Protein AF-A0A4Y7ZXK9-F1 (afdb_monomer_lite)

Sequence (167 aa):
MENTFEHFVEQFKSEQPVSLAAFFYQAELHLIKQLKDYLNVEETQQRSFFSLIEQAKKINNVDTNKHFWNALLAFNKVNFNPSKHNAQPWLRYVNIIESLQGYSGSQLFSASNIQLKRQHRLYFAYMLTWEHLRYIAGNDDDYSPSSEILSEYSQAHSEDDHDHSEM

Structure (mmCIF, N/CA/C/O backbone):
data_AF-A0A4Y7ZXK9-F1
#
_entry.id   AF-A0A4Y7ZXK9-F1
#
loop_
_atom_site.group_PDB
_atom_site.id
_atom_site.type_symbol
_atom_site.label_atom_id
_atom_site.label_alt_id
_atom_site.label_comp_id
_atom_site.label_asym_id
_atom_site.label_entity_id
_atom_site.label_seq_id
_atom_site.pdbx_PDB_ins_code
_atom_site.Cartn_x
_atom_site.Cartn_y
_atom_site.Cartn_z
_atom_site.occupancy
_atom_site.B_iso_or_equiv
_atom_site.auth_seq_id
_atom_site.auth_comp_id
_atom_site.auth_asym_id
_atom_site.auth_atom_id
_atom_site.pdbx_PDB_model_num
ATOM 1 N N . MET A 1 1 ? 8.571 -18.479 13.165 1.00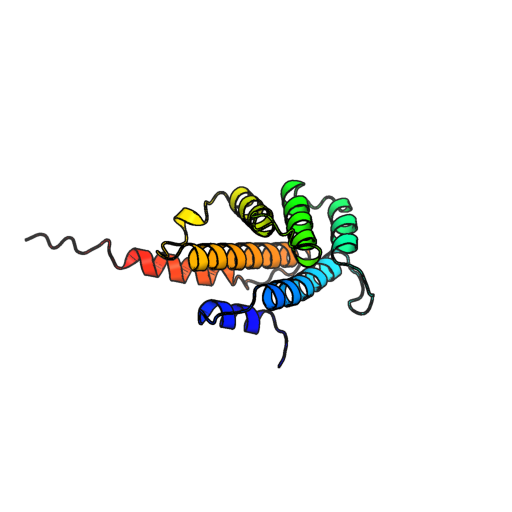 39.47 1 MET A N 1
ATOM 2 C CA . MET A 1 1 ? 7.298 -18.126 12.513 1.00 39.47 1 MET A CA 1
ATOM 3 C C . MET A 1 1 ? 7.661 -17.459 11.211 1.00 39.47 1 MET A C 1
ATOM 5 O O . MET A 1 1 ? 8.476 -16.544 11.238 1.00 39.47 1 MET A O 1
ATOM 9 N N . GLU A 1 2 ? 7.186 -17.999 10.096 1.00 44.09 2 GLU A N 1
ATOM 10 C CA . GLU A 1 2 ? 7.389 -17.384 8.787 1.00 44.09 2 GLU A CA 1
ATOM 11 C C . GLU A 1 2 ? 6.668 -16.026 8.768 1.00 44.09 2 GLU A C 1
ATOM 13 O O . GLU A 1 2 ? 5.487 -15.949 9.092 1.00 44.09 2 GLU A O 1
ATOM 18 N N . ASN A 1 3 ? 7.391 -14.944 8.458 1.00 57.16 3 ASN A N 1
ATOM 19 C CA . ASN A 1 3 ? 6.805 -13.619 8.214 1.00 57.16 3 ASN A CA 1
ATOM 20 C C . ASN A 1 3 ? 6.220 -13.611 6.797 1.00 57.16 3 ASN A C 1
ATOM 22 O O . ASN A 1 3 ? 6.770 -12.986 5.888 1.00 57.16 3 ASN A O 1
ATOM 26 N N . THR A 1 4 ? 5.176 -14.401 6.584 1.00 69.06 4 THR A N 1
ATOM 27 C CA . THR A 1 4 ? 4.442 -14.445 5.322 1.00 69.06 4 THR A CA 1
ATOM 28 C C . THR A 1 4 ? 3.352 -13.380 5.323 1.00 69.06 4 THR A C 1
ATOM 30 O O . THR A 1 4 ? 2.849 -12.979 6.375 1.00 69.06 4 THR A O 1
ATOM 33 N N . PHE A 1 5 ? 3.000 -12.892 4.135 1.00 70.75 5 PHE A N 1
ATOM 34 C CA . PHE A 1 5 ? 1.932 -11.905 3.993 1.00 70.75 5 PHE A CA 1
ATOM 35 C C . PHE A 1 5 ? 0.579 -12.516 4.406 1.00 70.75 5 PHE A C 1
ATOM 37 O O . PHE A 1 5 ? -0.264 -11.842 4.987 1.00 70.75 5 PHE A O 1
ATOM 44 N N . GLU A 1 6 ? 0.415 -13.823 4.213 1.00 73.81 6 GLU A N 1
ATOM 45 C CA . GLU A 1 6 ? -0.739 -14.614 4.642 1.00 73.81 6 GLU A CA 1
ATOM 46 C C . GLU A 1 6 ? -0.907 -14.577 6.164 1.00 73.81 6 GLU A C 1
ATOM 48 O O . GLU A 1 6 ? -2.002 -14.316 6.656 1.00 73.81 6 GLU A O 1
ATOM 53 N N . HIS A 1 7 ? 0.185 -14.721 6.925 1.00 72.12 7 HIS A N 1
ATOM 54 C CA . HIS A 1 7 ? 0.125 -14.601 8.382 1.00 72.12 7 HIS A CA 1
ATOM 55 C C . HIS A 1 7 ? -0.324 -13.198 8.821 1.00 72.12 7 HIS A C 1
ATOM 57 O O . HIS A 1 7 ? -1.036 -13.044 9.813 1.00 72.12 7 HIS A O 1
ATOM 63 N N . PHE A 1 8 ? 0.054 -12.165 8.064 1.00 68.31 8 PHE A N 1
ATOM 64 C CA . PHE A 1 8 ? -0.428 -10.806 8.291 1.00 68.31 8 PHE A CA 1
ATOM 65 C C . PHE A 1 8 ? -1.940 -10.673 8.011 1.00 68.31 8 PHE A C 1
ATOM 67 O O . PHE A 1 8 ? -2.659 -10.086 8.823 1.00 68.31 8 PHE A O 1
ATOM 74 N N . VAL A 1 9 ? -2.440 -11.248 6.913 1.00 71.19 9 VAL A N 1
ATOM 75 C CA . VAL A 1 9 ? -3.876 -11.244 6.578 1.00 71.19 9 VAL A CA 1
ATOM 76 C C . VAL A 1 9 ? -4.698 -12.012 7.623 1.00 71.19 9 VAL A C 1
ATOM 78 O O . VAL A 1 9 ? -5.758 -11.549 8.037 1.00 71.19 9 VAL A O 1
ATOM 81 N N . GLU A 1 10 ? -4.205 -13.141 8.131 1.00 75.06 10 GLU A N 1
ATOM 82 C CA . GLU A 1 10 ? -4.872 -13.905 9.197 1.00 75.06 10 GLU A CA 1
ATOM 83 C C . GLU A 1 10 ? -4.930 -13.142 10.530 1.00 75.06 10 GLU A C 1
ATOM 85 O O . GLU A 1 10 ? -5.962 -13.130 11.211 1.00 75.06 10 GLU A O 1
ATOM 90 N N . GLN A 1 11 ? -3.844 -12.459 10.911 1.00 67.56 11 GLN A N 1
ATOM 91 C CA . GLN A 1 11 ? -3.837 -11.583 12.089 1.00 67.56 11 GLN A CA 1
ATOM 92 C C . GLN A 1 11 ? -4.849 -10.440 11.952 1.00 67.56 11 GLN A C 1
ATOM 94 O O . GLN A 1 11 ? -5.475 -10.054 12.938 1.00 67.56 11 GLN A O 1
ATOM 99 N N . PHE A 1 12 ? -5.033 -9.928 10.732 1.00 65.75 12 PHE A N 1
ATOM 100 C CA . PHE A 1 12 ? -6.059 -8.937 10.432 1.00 65.75 12 PHE A CA 1
ATOM 101 C C . PHE A 1 12 ? -7.475 -9.502 10.608 1.00 65.75 12 PHE A C 1
ATOM 103 O O . PHE A 1 12 ? -8.265 -8.925 11.355 1.00 65.75 12 PHE A O 1
ATOM 110 N N . LYS A 1 13 ? -7.783 -10.641 9.973 1.00 67.38 13 LYS A N 1
ATOM 111 C CA . LYS A 1 13 ? -9.117 -11.271 10.029 1.00 67.38 13 LYS A CA 1
ATOM 112 C C . LYS A 1 13 ? -9.516 -11.714 11.438 1.00 67.38 13 LYS A C 1
ATOM 114 O O . LYS A 1 13 ? -10.689 -11.698 11.784 1.00 67.38 13 LYS A O 1
ATOM 119 N N . SER A 1 14 ? -8.547 -12.093 12.268 1.00 69.06 14 SER A N 1
ATOM 120 C CA . SER A 1 14 ? -8.789 -12.536 13.649 1.00 69.06 14 SER A CA 1
ATOM 121 C C . SER A 1 14 ? -8.994 -11.396 14.660 1.00 69.06 14 SER A C 1
ATOM 123 O O . SER A 1 14 ? -9.096 -11.672 15.859 1.00 69.06 14 SER A O 1
ATOM 125 N N . GLU A 1 15 ? -9.021 -10.135 14.201 1.00 63.69 15 GLU A N 1
ATOM 126 C CA . GLU A 1 15 ? -9.150 -8.911 15.014 1.00 63.69 15 GLU A CA 1
ATOM 127 C C . GLU A 1 15 ? -8.152 -8.828 16.184 1.00 63.69 15 GLU A C 1
ATOM 129 O O . GLU A 1 15 ? -8.369 -8.132 17.182 1.00 63.69 15 GLU A O 1
ATOM 134 N N . GLN A 1 16 ? -7.026 -9.539 16.085 1.00 65.88 16 GLN A N 1
ATOM 135 C CA . GLN A 1 16 ? -6.051 -9.571 17.161 1.00 65.88 16 GLN A CA 1
ATOM 136 C C . GLN A 1 16 ? -5.346 -8.212 17.267 1.00 65.88 16 GLN A C 1
ATOM 138 O O . GLN A 1 16 ? -4.936 -7.627 16.258 1.00 65.88 16 GLN A O 1
ATOM 143 N N . PRO A 1 17 ? -5.154 -7.677 18.485 1.00 59.28 17 PRO A N 1
ATOM 144 C CA . PRO A 1 17 ? -4.467 -6.410 18.665 1.00 59.28 17 PRO A CA 1
ATOM 145 C C . PRO A 1 17 ? -2.981 -6.548 18.309 1.00 59.28 17 PRO A C 1
ATOM 147 O O . PRO A 1 17 ? -2.163 -6.998 19.110 1.00 59.28 17 PRO A O 1
ATOM 150 N N . VAL A 1 18 ? -2.612 -6.103 17.107 1.00 65.50 18 VAL A N 1
ATOM 151 C CA . VAL A 1 18 ? -1.214 -5.972 16.676 1.00 65.50 18 VAL A CA 1
ATOM 152 C C . VAL A 1 18 ? -0.711 -4.568 17.005 1.00 65.50 18 VAL A C 1
ATOM 154 O O . VAL A 1 18 ? -1.386 -3.561 16.770 1.00 65.50 18 VAL A O 1
ATOM 157 N N . SER A 1 19 ? 0.503 -4.467 17.554 1.00 75.69 19 SER A N 1
ATOM 158 C CA . SER A 1 19 ? 1.118 -3.154 17.764 1.00 75.69 19 SER A CA 1
ATOM 159 C C . SER A 1 19 ? 1.363 -2.464 16.416 1.00 75.69 19 SER A C 1
ATOM 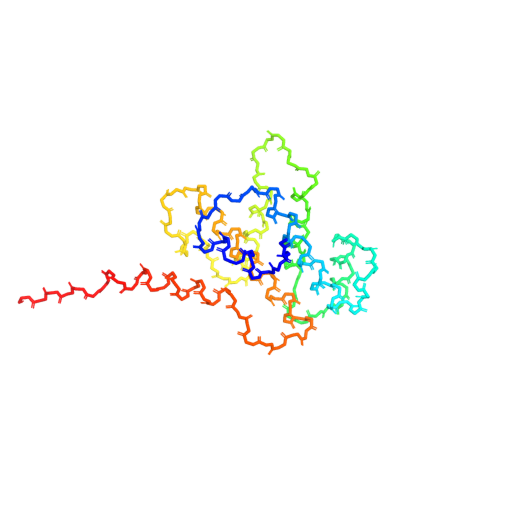161 O O . SER A 1 19 ? 1.893 -3.079 15.491 1.00 75.69 19 SER A O 1
ATOM 163 N N . LEU A 1 20 ? 1.045 -1.169 16.306 1.00 77.69 20 LEU A N 1
ATOM 164 C CA . LEU A 1 20 ? 1.283 -0.413 15.068 1.00 77.69 20 LEU A CA 1
ATOM 165 C C . LEU A 1 20 ? 2.755 -0.467 14.628 1.00 77.69 20 LEU A C 1
ATOM 167 O O . LEU A 1 20 ? 3.030 -0.514 13.438 1.00 77.69 20 LEU A O 1
ATOM 171 N N . ALA A 1 21 ? 3.698 -0.497 15.573 1.00 78.06 21 ALA A N 1
ATOM 172 C CA . ALA A 1 21 ? 5.120 -0.619 15.263 1.00 78.06 21 ALA A CA 1
ATOM 173 C C . ALA A 1 21 ? 5.454 -1.962 14.592 1.00 78.06 21 ALA A C 1
ATOM 175 O O . ALA A 1 21 ? 6.129 -1.980 13.566 1.00 78.06 21 ALA A O 1
ATOM 176 N N . ALA A 1 22 ? 4.946 -3.076 15.133 1.00 79.12 22 ALA A N 1
ATOM 177 C CA . ALA A 1 22 ? 5.116 -4.391 14.516 1.00 79.12 22 ALA A CA 1
ATOM 178 C C . ALA A 1 22 ? 4.450 -4.446 13.135 1.00 79.12 22 ALA A C 1
ATOM 180 O O . ALA A 1 22 ? 5.055 -4.951 12.192 1.00 79.12 22 ALA A O 1
ATOM 181 N N . PHE A 1 23 ? 3.258 -3.856 13.005 1.00 82.56 23 PHE A N 1
ATOM 182 C CA . PHE A 1 23 ? 2.574 -3.725 11.724 1.00 82.56 23 PHE A CA 1
ATOM 183 C C . PHE A 1 23 ? 3.436 -2.994 10.688 1.00 82.56 23 PHE A C 1
ATOM 185 O O . PHE A 1 23 ? 3.731 -3.564 9.644 1.00 82.56 23 PHE A O 1
ATOM 192 N N . PHE A 1 24 ? 3.880 -1.763 10.969 1.00 85.00 24 PHE A N 1
ATOM 193 C CA . PHE A 1 24 ? 4.644 -0.974 9.996 1.00 85.00 24 PHE A CA 1
ATOM 194 C C . PHE A 1 24 ? 5.989 -1.610 9.643 1.00 85.00 24 PHE A C 1
ATOM 196 O O . PHE A 1 24 ? 6.451 -1.452 8.515 1.00 85.00 24 PHE A O 1
ATOM 203 N N . TYR A 1 25 ? 6.605 -2.342 10.574 1.00 83.81 25 TYR A N 1
ATOM 204 C CA . TYR A 1 25 ? 7.820 -3.100 10.298 1.00 83.81 25 TYR A CA 1
ATOM 205 C C . TYR A 1 25 ? 7.569 -4.233 9.292 1.00 83.81 25 TYR A C 1
ATOM 207 O O . TYR A 1 25 ? 8.224 -4.278 8.254 1.00 83.81 25 TYR A O 1
ATOM 215 N N . GLN A 1 26 ? 6.594 -5.109 9.559 1.00 84.75 26 GLN A N 1
ATOM 216 C CA . GLN A 1 26 ? 6.266 -6.230 8.665 1.00 84.75 26 GLN A CA 1
ATOM 217 C C . GLN A 1 26 ? 5.767 -5.737 7.304 1.00 84.75 26 GLN A C 1
ATOM 219 O O . GLN A 1 26 ? 6.223 -6.187 6.253 1.00 84.75 26 GLN A O 1
ATOM 224 N N . ALA A 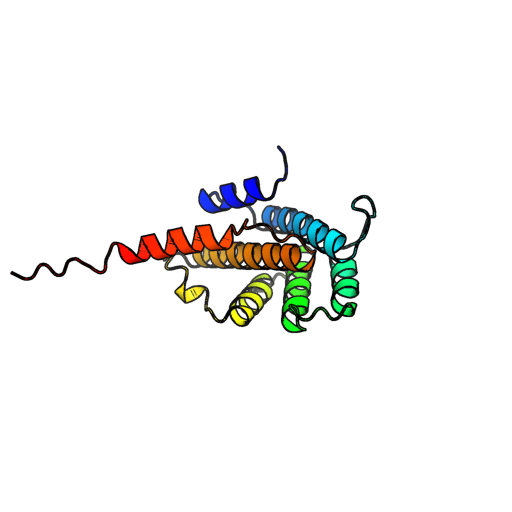1 27 ? 4.889 -4.736 7.323 1.00 88.31 27 ALA A N 1
ATOM 225 C CA . ALA A 1 27 ? 4.355 -4.121 6.125 1.00 88.31 27 ALA A CA 1
ATOM 226 C C . ALA A 1 27 ? 5.465 -3.525 5.243 1.00 88.31 27 ALA A C 1
ATOM 228 O O . ALA A 1 27 ? 5.465 -3.760 4.035 1.00 88.31 27 ALA A O 1
ATOM 229 N N . GLU A 1 28 ? 6.447 -2.820 5.822 1.00 90.06 28 GLU A N 1
ATOM 230 C CA . GLU A 1 28 ? 7.586 -2.293 5.061 1.00 90.06 28 GLU A CA 1
ATOM 231 C C . GLU A 1 28 ? 8.402 -3.410 4.396 1.00 90.06 28 GLU A C 1
ATOM 233 O O . GLU A 1 28 ? 8.754 -3.273 3.225 1.00 90.06 28 GLU A O 1
ATOM 238 N N . LEU A 1 29 ? 8.656 -4.531 5.082 1.00 89.44 29 LEU A N 1
ATOM 239 C CA . LEU A 1 29 ? 9.403 -5.656 4.505 1.00 89.44 29 LEU A CA 1
ATOM 240 C C . LEU A 1 29 ? 8.717 -6.229 3.259 1.00 89.44 29 LEU A C 1
ATOM 242 O O . LEU A 1 29 ? 9.370 -6.442 2.234 1.00 89.44 29 LEU A O 1
ATOM 246 N N . HIS A 1 30 ? 7.400 -6.426 3.314 1.00 90.56 30 HIS A N 1
ATOM 247 C CA . HIS A 1 30 ? 6.636 -6.914 2.167 1.00 90.56 30 HIS A CA 1
ATOM 248 C C . HIS A 1 30 ? 6.618 -5.909 1.008 1.00 90.56 30 HIS A C 1
ATOM 250 O O . HIS A 1 30 ? 6.776 -6.313 -0.142 1.00 90.56 30 HIS A O 1
ATOM 256 N N . LEU A 1 31 ? 6.477 -4.606 1.282 1.00 93.31 31 LEU A N 1
ATOM 257 C CA . LEU A 1 31 ? 6.509 -3.583 0.228 1.00 93.31 31 LEU A CA 1
ATOM 258 C C . LEU A 1 31 ? 7.909 -3.439 -0.385 1.00 93.31 31 LEU A C 1
ATOM 260 O O . LEU A 1 31 ? 8.023 -3.213 -1.587 1.00 93.31 31 LEU A O 1
ATOM 264 N N . ILE A 1 32 ? 8.978 -3.598 0.407 1.00 93.38 32 ILE A N 1
ATOM 265 C CA . ILE A 1 32 ? 10.358 -3.647 -0.099 1.00 93.38 32 ILE A CA 1
ATOM 266 C C . ILE A 1 32 ? 10.516 -4.795 -1.092 1.00 93.38 32 ILE A C 1
ATOM 268 O O . ILE A 1 32 ? 11.109 -4.577 -2.146 1.00 93.38 32 ILE A O 1
ATOM 272 N N . LYS A 1 33 ? 9.998 -5.987 -0.769 1.00 92.38 33 LYS A N 1
ATOM 273 C CA . LYS A 1 33 ? 10.049 -7.139 -1.673 1.00 92.38 33 LYS A CA 1
ATOM 274 C C . LYS A 1 33 ? 9.385 -6.811 -3.012 1.00 92.38 33 LYS A C 1
ATOM 276 O O . LYS A 1 33 ? 10.062 -6.833 -4.031 1.00 92.38 33 LYS A O 1
ATOM 281 N N . GLN A 1 34 ? 8.127 -6.366 -2.992 1.00 93.25 34 GLN A N 1
ATOM 282 C CA . GLN A 1 34 ? 7.401 -6.044 -4.229 1.00 93.25 34 GLN A CA 1
ATOM 283 C C . GLN A 1 34 ? 8.067 -4.914 -5.033 1.00 93.25 34 GLN A C 1
ATOM 285 O O . GLN A 1 34 ? 8.111 -4.956 -6.258 1.00 93.25 34 GLN A O 1
ATOM 290 N N . LEU A 1 35 ? 8.646 -3.908 -4.365 1.00 95.19 35 LEU A N 1
ATOM 291 C CA . LEU A 1 35 ? 9.407 -2.863 -5.057 1.00 95.19 35 LEU A CA 1
ATOM 292 C C . LEU A 1 35 ? 10.698 -3.387 -5.687 1.00 95.19 35 LEU A C 1
ATOM 294 O O . LEU A 1 35 ? 11.096 -2.884 -6.734 1.00 95.19 35 LEU A O 1
ATOM 298 N N . LYS A 1 36 ? 11.384 -4.339 -5.053 1.00 94.62 36 LYS A N 1
ATOM 299 C CA . LYS A 1 36 ? 12.575 -4.964 -5.636 1.00 94.62 36 LYS A CA 1
ATOM 300 C C . LYS A 1 36 ? 12.213 -5.795 -6.856 1.00 94.62 36 LYS A C 1
ATOM 302 O O . LYS A 1 36 ? 12.890 -5.638 -7.868 1.00 94.62 36 LYS A O 1
ATOM 307 N N . ASP A 1 37 ? 11.131 -6.563 -6.775 1.00 93.19 37 ASP A N 1
ATOM 308 C CA . ASP A 1 37 ? 10.598 -7.337 -7.898 1.00 93.19 37 ASP A CA 1
ATOM 309 C C . ASP A 1 37 ? 10.270 -6.401 -9.070 1.00 93.19 37 ASP A C 1
ATOM 311 O O . ASP A 1 37 ? 10.813 -6.550 -10.161 1.00 93.19 37 ASP A O 1
ATOM 315 N N . TYR A 1 38 ? 9.517 -5.327 -8.811 1.00 94.88 38 TYR A N 1
ATOM 316 C CA . TYR A 1 38 ? 9.198 -4.304 -9.811 1.00 94.88 38 TYR A CA 1
ATOM 317 C C . TYR A 1 38 ? 10.440 -3.636 -10.433 1.00 94.88 38 TYR A C 1
ATOM 319 O O . TYR A 1 38 ? 10.477 -3.333 -11.626 1.00 94.88 38 TYR A O 1
ATOM 327 N N . LEU A 1 39 ? 11.477 -3.386 -9.630 1.00 94.50 39 LEU A N 1
ATOM 328 C CA . LEU A 1 39 ? 12.728 -2.771 -10.080 1.00 94.50 39 LEU A CA 1
ATOM 329 C C . LEU A 1 39 ? 13.720 -3.770 -10.697 1.00 94.50 39 LEU A C 1
ATOM 331 O O . LEU A 1 39 ? 14.780 -3.335 -11.154 1.00 94.50 39 LEU A O 1
ATOM 335 N N . ASN A 1 40 ? 13.411 -5.071 -10.700 1.00 92.50 40 ASN A N 1
ATOM 336 C CA . ASN A 1 40 ? 14.335 -6.157 -11.041 1.00 92.50 40 ASN A CA 1
ATOM 337 C C . ASN A 1 40 ? 15.662 -6.084 -10.256 1.00 92.50 40 ASN A C 1
ATOM 339 O O . ASN A 1 40 ? 16.752 -6.246 -10.810 1.00 92.50 40 ASN A O 1
ATOM 343 N N . VAL A 1 41 ? 15.580 -5.783 -8.959 1.00 91.25 41 VAL A N 1
ATOM 344 C CA . VAL A 1 41 ? 16.725 -5.710 -8.041 1.00 91.25 41 VAL A CA 1
ATOM 345 C C . VAL A 1 41 ? 16.811 -7.001 -7.236 1.00 91.25 41 VAL A C 1
ATOM 347 O O . VAL A 1 41 ? 15.815 -7.445 -6.677 1.00 91.25 41 VAL A O 1
ATOM 350 N N . GLU A 1 42 ? 18.011 -7.571 -7.103 1.00 86.12 42 GLU A N 1
ATOM 351 C CA . GLU A 1 42 ? 18.221 -8.771 -6.287 1.00 86.12 42 GLU A CA 1
ATOM 352 C C . GLU A 1 42 ? 17.737 -8.581 -4.837 1.00 86.12 42 GLU A C 1
ATOM 354 O O . GLU A 1 42 ? 18.069 -7.596 -4.164 1.00 86.12 42 GLU A O 1
ATOM 359 N N . GLU A 1 43 ? 16.998 -9.564 -4.314 1.00 79.75 43 GLU A N 1
ATOM 360 C CA . GLU A 1 43 ? 16.458 -9.525 -2.949 1.00 79.75 43 GLU A CA 1
ATOM 361 C C . GLU A 1 43 ? 17.545 -9.362 -1.878 1.00 79.75 43 GLU A C 1
ATOM 363 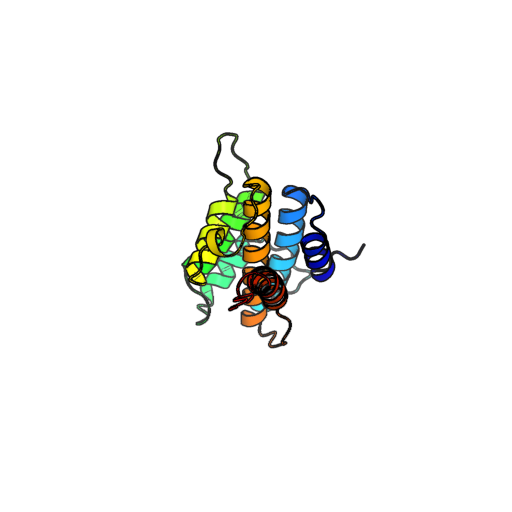O O . GLU A 1 43 ? 17.329 -8.691 -0.866 1.00 79.75 43 GLU A O 1
ATOM 368 N N . THR A 1 44 ? 18.740 -9.899 -2.120 1.00 80.12 44 THR A N 1
ATOM 369 C CA . THR A 1 44 ? 19.897 -9.829 -1.217 1.00 80.12 44 THR A CA 1
ATOM 370 C C . THR A 1 44 ? 20.489 -8.420 -1.114 1.00 80.12 44 THR A C 1
ATOM 372 O O . THR A 1 44 ? 21.157 -8.102 -0.125 1.00 80.12 44 THR A O 1
ATOM 375 N N . GLN A 1 45 ? 20.228 -7.536 -2.086 1.00 80.94 45 GLN A N 1
ATOM 376 C CA . GLN A 1 45 ? 20.772 -6.184 -2.082 1.00 80.94 45 GLN A CA 1
ATOM 377 C C . GLN A 1 45 ? 20.067 -5.319 -1.029 1.00 80.94 45 GLN A C 1
ATOM 379 O O . GLN A 1 45 ? 18.860 -5.069 -1.092 1.00 80.94 45 GLN A O 1
ATOM 384 N N . GLN A 1 46 ? 20.820 -4.797 -0.059 1.00 81.38 46 GLN A N 1
ATOM 385 C CA . GLN A 1 46 ? 20.267 -3.870 0.928 1.00 81.38 46 GLN A CA 1
ATOM 386 C C . GLN A 1 46 ? 19.952 -2.516 0.279 1.00 81.38 46 GLN A C 1
ATOM 388 O O . GLN A 1 46 ? 20.834 -1.804 -0.202 1.00 81.38 46 GLN A O 1
ATOM 393 N N . ARG A 1 47 ? 18.667 -2.157 0.275 1.00 84.44 47 ARG A N 1
ATOM 394 C CA . ARG A 1 47 ? 18.143 -0.870 -0.191 1.00 84.44 47 ARG A CA 1
ATOM 395 C C . ARG A 1 47 ? 17.109 -0.388 0.814 1.00 84.44 47 ARG A C 1
ATOM 397 O O . ARG A 1 47 ? 16.297 -1.182 1.282 1.00 84.44 47 ARG A O 1
ATOM 404 N N . SER A 1 48 ? 17.135 0.901 1.144 1.00 89.25 48 SER A N 1
ATOM 405 C CA . SER A 1 48 ? 16.095 1.474 1.998 1.00 89.25 48 SER A CA 1
ATOM 406 C C . SER A 1 48 ? 14.787 1.577 1.221 1.00 89.25 48 SER A C 1
ATOM 408 O O . SER A 1 48 ? 14.807 1.837 0.013 1.00 89.25 48 SER A O 1
ATOM 410 N N . PHE A 1 49 ? 13.655 1.445 1.914 1.00 91.38 49 PHE A N 1
ATOM 411 C CA . PHE A 1 49 ? 12.334 1.589 1.302 1.00 91.38 49 PHE A CA 1
ATOM 412 C C . PHE A 1 49 ? 12.191 2.922 0.550 1.00 91.38 49 PHE A C 1
ATOM 414 O O . PHE A 1 49 ? 11.781 2.949 -0.608 1.00 91.38 49 PHE A O 1
ATOM 421 N N . PHE A 1 50 ? 12.674 4.018 1.147 1.00 92.44 50 PHE A N 1
ATOM 422 C CA . PHE A 1 50 ? 12.747 5.329 0.498 1.00 92.44 50 PHE A CA 1
ATOM 423 C C . PHE A 1 50 ? 13.513 5.302 -0.836 1.00 92.44 50 PHE A C 1
ATOM 425 O O . PHE A 1 50 ? 13.033 5.834 -1.834 1.00 92.44 50 PHE A O 1
ATOM 432 N N . SER A 1 51 ? 14.691 4.667 -0.874 1.00 93.56 51 SER A N 1
ATOM 433 C CA . SER A 1 51 ? 15.510 4.609 -2.093 1.00 93.56 51 SER A CA 1
ATOM 434 C C . SER A 1 51 ? 14.827 3.841 -3.224 1.00 93.56 51 SER A C 1
ATOM 436 O O . SER A 1 51 ? 14.918 4.252 -4.380 1.00 93.56 51 SER A O 1
ATOM 438 N N . LEU A 1 52 ? 14.101 2.773 -2.881 1.00 95.19 52 LEU A N 1
ATOM 439 C CA . LEU A 1 52 ? 13.344 1.972 -3.836 1.00 95.19 52 LEU A CA 1
ATOM 440 C C . LEU A 1 52 ? 12.175 2.780 -4.408 1.00 95.19 52 LEU A C 1
ATOM 442 O O . LEU A 1 52 ? 12.023 2.831 -5.623 1.00 95.19 52 LEU A O 1
ATOM 446 N N . ILE A 1 53 ? 11.416 3.499 -3.572 1.00 95.00 53 ILE A N 1
ATOM 447 C CA . ILE A 1 53 ? 10.321 4.373 -4.036 1.00 95.00 53 ILE A CA 1
ATOM 448 C C . ILE A 1 53 ? 10.845 5.448 -5.000 1.00 95.00 53 ILE A C 1
ATOM 450 O O . ILE A 1 53 ? 10.272 5.682 -6.066 1.00 95.00 53 ILE A O 1
ATOM 454 N N . GLU A 1 54 ? 11.955 6.098 -4.644 1.00 94.88 54 GLU A N 1
ATOM 455 C CA . GLU A 1 54 ? 12.569 7.152 -5.456 1.00 94.88 54 GLU A CA 1
ATOM 456 C C . GLU A 1 54 ? 13.087 6.650 -6.809 1.00 94.88 54 GLU A C 1
ATOM 458 O O . GLU A 1 54 ? 13.149 7.425 -7.768 1.00 94.88 54 GLU A O 1
ATOM 463 N N . GLN A 1 55 ? 13.466 5.376 -6.896 1.00 94.62 55 GLN A N 1
ATOM 464 C CA . GLN A 1 55 ? 13.849 4.735 -8.147 1.00 94.62 55 GLN A CA 1
ATOM 465 C C . GLN A 1 55 ? 12.615 4.299 -8.948 1.00 94.62 55 GLN A C 1
ATOM 467 O O . GLN A 1 55 ? 12.515 4.630 -10.127 1.00 94.62 55 GLN A O 1
ATOM 472 N N . ALA A 1 56 ? 11.654 3.639 -8.300 1.00 94.75 56 ALA A N 1
ATOM 473 C CA . ALA A 1 56 ? 10.440 3.099 -8.910 1.00 94.75 56 ALA A CA 1
ATOM 474 C C . ALA A 1 56 ? 9.605 4.183 -9.601 1.00 94.75 56 ALA A C 1
ATOM 476 O O . ALA A 1 56 ? 9.185 4.012 -10.747 1.00 94.75 56 ALA A O 1
ATOM 477 N N . LYS A 1 57 ? 9.469 5.357 -8.971 1.00 94.19 57 LYS A N 1
ATOM 478 C CA . LYS A 1 57 ? 8.725 6.489 -9.546 1.00 94.19 57 LYS A CA 1
ATOM 479 C C . LYS A 1 57 ? 9.301 7.020 -10.866 1.00 94.19 57 LYS A C 1
ATOM 481 O O . LYS A 1 57 ? 8.614 7.757 -11.561 1.00 94.19 57 LYS A O 1
ATOM 486 N N . LYS A 1 58 ? 10.561 6.704 -11.199 1.00 93.81 58 LYS A N 1
ATOM 487 C CA . LYS A 1 58 ? 11.224 7.164 -12.434 1.00 93.81 58 LYS A CA 1
ATOM 488 C C . LYS A 1 58 ? 10.901 6.290 -13.646 1.00 93.81 58 LYS A C 1
ATOM 490 O O . LYS A 1 58 ? 11.157 6.723 -14.763 1.00 93.81 58 LYS A O 1
ATOM 495 N N . ILE A 1 59 ? 10.360 5.088 -13.432 1.00 91.31 59 ILE A N 1
ATOM 496 C CA . ILE A 1 59 ? 10.027 4.138 -14.504 1.00 91.31 59 ILE A CA 1
ATOM 497 C C . ILE A 1 59 ? 8.807 4.606 -15.318 1.00 91.31 59 ILE A C 1
ATOM 499 O O . ILE A 1 59 ? 8.672 4.222 -16.473 1.00 91.31 59 ILE A O 1
ATOM 503 N N . ASN A 1 60 ? 7.970 5.501 -14.770 1.00 85.19 60 ASN A N 1
ATOM 504 C CA . ASN A 1 60 ? 6.770 6.039 -15.430 1.00 85.19 60 ASN A CA 1
ATOM 505 C C . ASN A 1 60 ? 5.806 4.945 -15.937 1.00 85.19 60 ASN A C 1
ATOM 507 O O . ASN A 1 60 ? 5.339 4.998 -17.072 1.00 85.19 60 ASN A O 1
ATOM 511 N N . ASN A 1 61 ? 5.506 3.957 -15.089 1.00 92.00 61 ASN A N 1
ATOM 512 C CA . ASN A 1 61 ? 4.504 2.930 -15.379 1.00 92.00 61 ASN A CA 1
ATOM 513 C C . ASN A 1 61 ? 3.091 3.547 -15.452 1.00 92.00 61 ASN A C 1
ATOM 515 O O . ASN A 1 61 ? 2.732 4.369 -14.603 1.00 92.00 61 ASN A O 1
ATOM 519 N N . VAL A 1 62 ? 2.322 3.136 -16.467 1.00 92.69 62 VAL A N 1
ATOM 520 C CA . VAL A 1 62 ? 0.989 3.658 -16.817 1.00 92.69 62 VAL A CA 1
ATOM 521 C C . VAL A 1 62 ? -0.079 3.413 -15.750 1.00 92.69 62 VAL A C 1
ATOM 523 O O . VAL A 1 62 ? -1.006 4.210 -15.634 1.00 92.69 62 VAL A O 1
ATOM 526 N N . ASP A 1 63 ? 0.083 2.369 -14.942 1.00 91.25 63 ASP A N 1
ATOM 527 C CA . ASP A 1 63 ? -0.835 1.986 -13.870 1.00 91.25 63 ASP A CA 1
ATOM 528 C C . ASP A 1 63 ? -0.558 2.750 -12.567 1.00 91.25 63 ASP A C 1
ATOM 530 O O . ASP A 1 63 ? -1.329 2.677 -11.614 1.00 91.25 63 ASP A O 1
ATOM 534 N N . THR A 1 64 ? 0.519 3.543 -12.523 1.00 92.50 64 THR A N 1
ATOM 535 C CA . THR A 1 64 ? 0.897 4.342 -11.352 1.00 92.50 64 THR A CA 1
ATOM 536 C C . THR A 1 64 ? 0.816 5.838 -11.634 1.00 92.50 64 THR A C 1
ATOM 538 O O . THR A 1 64 ? 0.896 6.307 -12.767 1.00 92.50 64 THR A O 1
ATOM 541 N N . ASN A 1 65 ? 0.702 6.645 -10.578 1.00 93.06 65 ASN A N 1
ATOM 542 C CA . ASN A 1 65 ? 0.727 8.100 -10.703 1.00 93.06 65 ASN A CA 1
ATOM 543 C C . ASN A 1 65 ? 1.444 8.768 -9.521 1.00 93.06 65 ASN A C 1
ATOM 545 O O . ASN A 1 65 ? 1.815 8.134 -8.531 1.00 93.06 65 ASN A O 1
ATOM 549 N N . LYS A 1 66 ? 1.615 10.094 -9.596 1.00 93.38 66 LYS A N 1
ATOM 550 C CA . LYS A 1 66 ? 2.281 10.879 -8.540 1.00 93.38 66 LYS A CA 1
ATOM 551 C C . LYS A 1 66 ? 1.649 10.699 -7.153 1.00 93.38 66 LYS A C 1
ATOM 553 O O . LYS A 1 66 ? 2.347 10.808 -6.150 1.00 93.38 66 LYS A O 1
ATOM 558 N N . HIS A 1 67 ? 0.336 10.483 -7.078 1.00 93.81 67 HIS A N 1
ATOM 559 C CA . HIS A 1 67 ? -0.371 10.338 -5.809 1.00 93.81 67 HIS A CA 1
ATOM 560 C C . HIS A 1 67 ? -0.052 8.991 -5.164 1.00 93.81 67 HIS A C 1
ATOM 562 O O . HIS A 1 67 ? 0.248 8.975 -3.973 1.00 93.81 67 HIS A O 1
ATOM 568 N N . PHE A 1 68 ? 0.008 7.911 -5.946 1.00 94.88 68 PHE A N 1
ATOM 569 C CA . PHE A 1 68 ? 0.422 6.594 -5.462 1.00 94.88 68 PHE A CA 1
ATOM 570 C C . PHE A 1 68 ? 1.822 6.632 -4.829 1.00 94.88 68 PHE A C 1
ATOM 572 O O . PHE A 1 68 ? 1.998 6.282 -3.661 1.00 94.88 68 PHE A O 1
ATOM 579 N N . TRP A 1 69 ? 2.810 7.189 -5.536 1.00 95.06 69 TRP A N 1
ATOM 580 C CA . TRP A 1 69 ? 4.173 7.316 -5.003 1.00 95.06 69 TRP A CA 1
ATOM 581 C C . TRP A 1 69 ? 4.240 8.213 -3.758 1.00 95.06 69 TRP A C 1
ATOM 583 O O . TRP A 1 69 ? 4.954 7.913 -2.800 1.00 95.06 69 TRP A O 1
ATOM 593 N N . ASN A 1 70 ? 3.448 9.290 -3.719 1.00 92.06 70 ASN A N 1
ATOM 594 C CA . ASN A 1 70 ? 3.330 10.137 -2.530 1.00 92.06 70 ASN A CA 1
ATOM 595 C C . ASN A 1 70 ? 2.705 9.403 -1.334 1.00 92.06 70 ASN A C 1
ATOM 597 O O . ASN A 1 70 ? 3.054 9.720 -0.194 1.00 92.06 70 ASN A O 1
ATOM 601 N N . ALA A 1 71 ? 1.807 8.443 -1.570 1.00 93.19 71 ALA A N 1
ATOM 602 C CA . ALA A 1 71 ? 1.255 7.592 -0.522 1.00 93.19 71 ALA A CA 1
ATOM 603 C C . ALA A 1 71 ? 2.363 6.732 0.103 1.00 93.19 71 ALA A C 1
ATOM 605 O O . ALA A 1 71 ? 2.542 6.768 1.319 1.00 93.19 71 ALA A O 1
ATOM 606 N N . LEU A 1 72 ? 3.174 6.054 -0.715 1.00 93.50 72 LEU A N 1
ATOM 607 C CA . LEU A 1 72 ? 4.298 5.237 -0.237 1.00 93.50 72 LEU A CA 1
ATOM 608 C C . LEU A 1 72 ? 5.341 6.062 0.535 1.00 93.50 72 LEU A C 1
ATOM 610 O O . LEU A 1 72 ? 5.819 5.644 1.589 1.00 93.50 72 LEU A O 1
ATOM 614 N N . LEU A 1 73 ? 5.646 7.280 0.075 1.00 90.94 73 LEU A N 1
ATOM 615 C CA . LEU A 1 73 ? 6.514 8.204 0.816 1.00 90.94 73 LEU A CA 1
ATOM 616 C C . LEU A 1 73 ? 5.901 8.636 2.157 1.00 90.94 73 LEU A C 1
ATOM 618 O O . LEU A 1 73 ? 6.626 8.826 3.136 1.00 90.94 73 LEU A O 1
ATOM 622 N N . ALA A 1 74 ? 4.578 8.817 2.219 1.00 89.06 74 ALA A N 1
ATOM 623 C CA . ALA A 1 74 ? 3.886 9.111 3.469 1.00 89.06 74 ALA A CA 1
ATOM 624 C C . ALA A 1 74 ? 3.939 7.916 4.430 1.00 89.06 74 ALA A C 1
ATOM 626 O O . ALA A 1 74 ? 4.195 8.133 5.611 1.00 89.06 74 ALA A O 1
ATOM 627 N N . PHE A 1 75 ? 3.776 6.689 3.925 1.00 89.38 75 PHE A N 1
ATOM 628 C CA . PHE A 1 75 ? 3.940 5.455 4.696 1.00 89.38 75 PHE A CA 1
ATOM 629 C C . PHE A 1 75 ? 5.353 5.347 5.285 1.00 89.38 75 PHE A C 1
ATOM 631 O O . PHE A 1 75 ? 5.499 5.179 6.492 1.00 89.38 75 PHE A O 1
ATOM 638 N N . ASN A 1 76 ? 6.398 5.552 4.472 1.00 84.38 76 ASN A N 1
ATOM 639 C CA . ASN A 1 76 ? 7.791 5.477 4.926 1.00 84.38 76 ASN A CA 1
ATOM 640 C C . ASN A 1 76 ? 8.081 6.429 6.100 1.00 84.38 76 ASN A C 1
ATOM 642 O O . ASN A 1 76 ? 8.731 6.038 7.063 1.00 84.38 76 ASN A O 1
ATOM 646 N N . LYS A 1 77 ? 7.547 7.659 6.078 1.00 76.94 77 LYS A N 1
ATOM 647 C CA . LYS A 1 77 ? 7.751 8.646 7.157 1.00 76.94 77 LYS A CA 1
ATOM 648 C C . LYS A 1 77 ? 7.204 8.203 8.518 1.00 76.94 77 LYS A C 1
ATOM 650 O O . LYS A 1 77 ? 7.684 8.694 9.539 1.00 76.94 77 LYS A O 1
ATOM 655 N N . VAL A 1 78 ? 6.227 7.296 8.546 1.00 68.50 78 VAL A N 1
ATOM 656 C CA . VAL A 1 78 ? 5.607 6.798 9.785 1.00 68.50 78 VAL A CA 1
ATOM 657 C C . VAL A 1 78 ? 6.606 5.998 10.622 1.00 68.50 78 VAL A C 1
ATOM 659 O O . VAL A 1 78 ? 6.589 6.124 11.844 1.00 68.50 78 VAL A O 1
ATOM 662 N N . ASN A 1 79 ? 7.520 5.262 9.980 1.00 58.69 79 ASN A N 1
ATOM 663 C CA . ASN A 1 79 ? 8.540 4.461 10.666 1.00 58.69 79 ASN A CA 1
ATOM 664 C C . ASN A 1 79 ? 9.661 5.296 11.312 1.00 58.69 79 ASN A C 1
ATOM 666 O O . ASN A 1 79 ? 10.357 4.794 12.189 1.00 58.69 79 ASN A O 1
ATOM 670 N N . PHE A 1 80 ? 9.829 6.571 10.934 1.00 51.66 80 PHE A N 1
ATOM 671 C CA . PHE A 1 80 ? 10.988 7.371 11.359 1.00 51.66 80 PHE A CA 1
ATOM 672 C C . PHE A 1 80 ? 10.701 8.456 12.402 1.00 51.66 80 P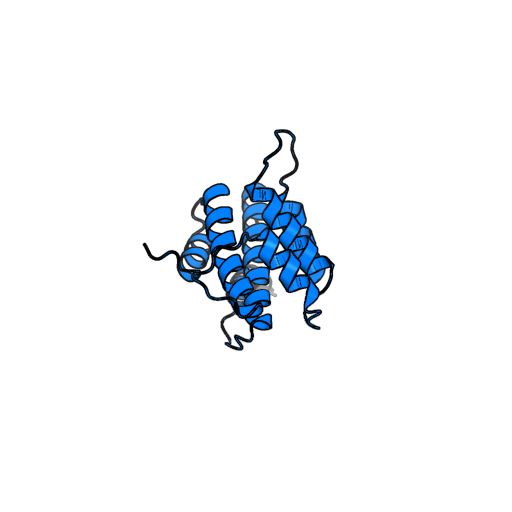HE A C 1
ATOM 674 O O . PHE A 1 80 ? 11.648 8.932 13.021 1.00 51.66 80 PHE A O 1
ATOM 681 N N . ASN A 1 81 ? 9.452 8.899 12.603 1.00 49.34 81 ASN A N 1
ATOM 682 C CA . ASN A 1 81 ? 9.179 9.995 13.546 1.00 49.34 81 ASN A CA 1
ATOM 683 C C . ASN A 1 81 ? 7.694 10.110 13.954 1.00 49.34 81 ASN A C 1
ATOM 685 O O . ASN A 1 81 ? 6.942 10.882 13.348 1.00 49.34 81 ASN A O 1
ATOM 689 N N . PRO A 1 82 ? 7.239 9.430 15.021 1.00 50.84 82 PRO A N 1
ATOM 690 C CA . PRO A 1 82 ? 5.993 9.795 15.682 1.00 50.84 82 PRO A CA 1
ATOM 691 C C . PRO A 1 82 ? 6.223 11.092 16.475 1.00 50.84 82 PRO A C 1
ATOM 693 O O . PRO A 1 82 ? 6.590 11.078 17.649 1.00 50.84 82 PRO A O 1
ATOM 696 N N . SER A 1 83 ? 6.061 12.253 15.835 1.00 47.50 83 SER A N 1
ATOM 697 C CA . SER A 1 83 ? 6.128 13.535 16.543 1.00 47.50 83 SER A CA 1
ATOM 698 C C . SER A 1 83 ? 5.026 13.607 17.606 1.00 47.50 83 SER A C 1
ATOM 700 O O . SER A 1 83 ? 3.865 13.318 17.317 1.00 47.50 83 SER A O 1
ATOM 702 N N . LYS A 1 84 ? 5.390 14.041 18.819 1.00 47.94 84 LYS A N 1
ATOM 703 C CA . LYS A 1 84 ? 4.590 14.062 20.064 1.00 47.94 84 LYS A CA 1
ATOM 704 C C . LYS A 1 84 ? 3.254 14.838 20.018 1.00 47.94 84 LYS A C 1
ATOM 706 O O . LYS A 1 84 ? 2.550 14.879 21.021 1.00 47.94 84 LYS A O 1
ATOM 711 N N . HIS A 1 85 ? 2.878 15.428 18.884 1.00 48.00 85 HIS A N 1
ATOM 712 C CA . HIS A 1 85 ? 1.655 16.211 18.716 1.00 48.00 85 HIS A CA 1
ATOM 713 C C . HIS A 1 85 ? 0.779 15.648 17.583 1.00 48.00 85 HIS A C 1
ATOM 715 O O . HIS A 1 85 ? 0.936 16.003 16.422 1.00 48.00 85 HIS A O 1
ATOM 721 N N . ASN A 1 86 ? -0.140 14.751 17.946 1.00 47.72 86 ASN A N 1
ATOM 722 C CA . ASN A 1 86 ? -1.471 14.554 17.347 1.00 47.72 86 ASN A CA 1
ATOM 723 C C . ASN A 1 86 ? -1.671 14.793 15.833 1.00 47.72 86 ASN A C 1
ATOM 725 O O . ASN A 1 86 ? -2.567 15.520 15.413 1.00 47.72 86 ASN A O 1
ATOM 729 N N . ALA A 1 87 ? -0.971 14.042 14.994 1.00 52.53 87 ALA A N 1
ATOM 730 C CA . ALA A 1 87 ? -1.533 13.621 13.715 1.00 52.53 87 ALA A CA 1
ATOM 731 C C . ALA A 1 87 ? -0.998 12.224 13.445 1.00 52.53 87 ALA A C 1
ATOM 733 O O . ALA A 1 87 ? 0.210 12.064 13.352 1.00 52.53 87 ALA A O 1
ATOM 734 N N . GLN A 1 88 ? -1.864 11.211 13.378 1.00 69.12 88 GLN A N 1
ATOM 735 C CA . GLN A 1 88 ? -1.472 9.868 12.949 1.00 69.12 88 GLN A CA 1
ATOM 736 C C . GLN A 1 88 ? -0.923 9.990 11.516 1.00 69.12 88 GLN A C 1
ATOM 738 O O . GLN A 1 88 ? -1.726 10.143 10.595 1.00 69.12 88 GLN A O 1
ATOM 743 N N . PRO A 1 89 ? 0.407 9.988 11.280 1.00 70.12 89 PRO A N 1
ATOM 744 C CA . PRO A 1 89 ? 0.955 10.393 9.982 1.00 70.12 89 PRO A CA 1
ATOM 745 C C . PRO A 1 89 ? 0.564 9.405 8.878 1.00 70.12 89 PRO A C 1
ATOM 747 O O . PRO A 1 89 ? 0.426 9.775 7.714 1.00 70.12 89 PRO A O 1
ATOM 750 N N . TRP A 1 90 ? 0.281 8.165 9.275 1.00 82.38 90 TRP A N 1
ATOM 751 C CA . TRP A 1 90 ? -0.228 7.106 8.419 1.00 82.38 90 TRP A CA 1
ATOM 752 C C . TRP A 1 90 ? -1.655 7.351 7.921 1.00 82.38 90 TRP A C 1
ATOM 754 O O . TRP A 1 90 ? -2.018 6.819 6.879 1.00 82.38 90 TRP A O 1
ATOM 764 N N . LEU A 1 91 ? -2.459 8.197 8.581 1.00 85.75 91 LEU A N 1
ATOM 765 C CA . LEU A 1 91 ? -3.773 8.574 8.045 1.00 85.75 91 LEU A CA 1
ATOM 766 C C . LEU A 1 91 ? -3.632 9.316 6.718 1.00 85.75 91 LEU A C 1
ATOM 768 O O . LEU A 1 91 ? -4.499 9.197 5.861 1.00 85.75 91 LEU A O 1
ATOM 772 N N . ARG A 1 92 ? -2.532 10.056 6.515 1.00 88.31 92 ARG A N 1
ATOM 773 C CA . ARG A 1 92 ? -2.258 10.678 5.217 1.00 88.31 92 ARG A CA 1
ATOM 774 C C . ARG A 1 92 ? -2.090 9.619 4.132 1.00 88.31 92 ARG A C 1
ATOM 776 O O . ARG A 1 92 ? -2.624 9.799 3.047 1.00 88.31 92 ARG A O 1
ATOM 783 N N . TYR A 1 93 ? -1.354 8.551 4.428 1.00 92.00 93 TYR A N 1
ATOM 784 C CA . TYR A 1 93 ? -1.195 7.419 3.521 1.00 92.00 93 TYR A CA 1
ATOM 785 C C . TYR A 1 93 ? -2.556 6.790 3.194 1.00 92.00 93 TYR A C 1
ATOM 787 O O . TYR A 1 93 ? -2.929 6.747 2.025 1.00 92.00 93 TYR A O 1
ATOM 795 N N . VAL A 1 94 ? -3.335 6.436 4.222 1.00 91.25 94 VAL A N 1
ATOM 796 C CA . VAL A 1 94 ? -4.678 5.852 4.073 1.00 91.25 94 VAL A CA 1
ATOM 797 C C . VAL A 1 94 ? -5.575 6.722 3.198 1.00 91.25 94 VAL A C 1
ATOM 799 O O . VAL A 1 94 ? -6.105 6.248 2.203 1.00 91.25 94 VAL A O 1
ATOM 802 N N . ASN A 1 95 ? -5.686 8.014 3.506 1.00 90.31 95 ASN A N 1
ATOM 803 C CA . ASN A 1 95 ? -6.559 8.922 2.765 1.00 90.31 95 ASN A CA 1
ATOM 804 C C . ASN A 1 95 ? -6.156 9.061 1.284 1.00 90.31 95 ASN A C 1
ATOM 806 O O . ASN A 1 95 ? -7.023 9.264 0.439 1.00 90.31 95 ASN A O 1
ATOM 810 N N . ILE A 1 96 ? -4.859 8.977 0.953 1.00 91.88 96 ILE A N 1
ATOM 811 C CA . ILE A 1 96 ? -4.415 9.014 -0.449 1.00 91.88 96 ILE A CA 1
ATOM 812 C C . ILE A 1 96 ? -4.818 7.724 -1.171 1.00 91.88 96 ILE A C 1
ATOM 814 O O . ILE A 1 96 ? -5.315 7.811 -2.290 1.00 91.88 96 ILE A O 1
ATOM 818 N N . ILE A 1 97 ? -4.632 6.554 -0.548 1.00 93.50 97 ILE A N 1
ATOM 819 C CA . ILE A 1 97 ? -5.022 5.267 -1.145 1.00 93.50 97 ILE A CA 1
ATOM 820 C C . ILE A 1 97 ? -6.537 5.195 -1.350 1.00 93.50 97 ILE A C 1
ATOM 822 O O . ILE A 1 97 ? -6.983 4.886 -2.448 1.00 93.50 97 ILE A O 1
ATOM 826 N N . GLU A 1 98 ? -7.330 5.575 -0.350 1.00 90.81 98 GLU A N 1
ATOM 827 C CA . GLU A 1 98 ? -8.794 5.635 -0.464 1.00 90.81 98 GLU A CA 1
ATOM 828 C C . GLU A 1 98 ? -9.240 6.551 -1.613 1.00 90.81 98 GLU A C 1
ATOM 830 O O . GLU A 1 98 ? -10.054 6.170 -2.453 1.00 90.81 98 GLU A O 1
ATOM 835 N N . SER A 1 99 ? -8.630 7.738 -1.716 1.00 89.50 99 SER A N 1
ATOM 836 C CA . SER A 1 99 ? -8.919 8.678 -2.801 1.00 89.50 99 SER A CA 1
ATOM 837 C C . SER A 1 99 ? -8.546 8.137 -4.181 1.00 89.50 99 SER A C 1
ATOM 839 O O . SER A 1 99 ? -9.219 8.486 -5.147 1.00 89.50 99 SER A O 1
ATOM 841 N N . LEU A 1 100 ? -7.476 7.344 -4.298 1.00 90.06 100 LEU A N 1
ATOM 842 C CA . LEU A 1 100 ? -7.076 6.718 -5.563 1.00 90.06 100 LEU A CA 1
ATOM 843 C C . LEU A 1 100 ? -8.081 5.663 -6.025 1.00 90.06 100 LEU A C 1
ATOM 845 O O . LEU A 1 100 ? -8.258 5.477 -7.222 1.00 90.06 100 LEU A O 1
ATOM 849 N N . GLN A 1 101 ? -8.735 5.008 -5.073 1.00 86.12 101 GLN A N 1
ATOM 850 C CA . GLN A 1 101 ? -9.683 3.923 -5.307 1.00 86.12 101 GLN A CA 1
ATOM 851 C C . GLN A 1 101 ? -11.135 4.413 -5.392 1.00 86.12 101 GLN A C 1
ATOM 853 O O . GLN A 1 101 ? -12.042 3.636 -5.669 1.00 86.12 101 GLN A O 1
ATOM 858 N N . GLY A 1 102 ? -11.377 5.706 -5.152 1.00 83.06 102 GLY A N 1
ATOM 859 C CA . GLY A 1 102 ? -12.702 6.310 -5.279 1.00 83.06 102 GLY A CA 1
ATOM 860 C C . GLY A 1 102 ? -13.686 5.942 -4.165 1.00 83.06 102 GLY A C 1
ATOM 861 O O . GLY A 1 102 ? -14.885 6.132 -4.353 1.00 83.06 102 GLY A O 1
ATOM 862 N N . TYR A 1 103 ? -13.215 5.459 -3.010 1.00 79.06 103 TYR A N 1
ATOM 863 C CA . TYR A 1 103 ? -14.065 5.161 -1.850 1.00 79.06 103 TYR A CA 1
ATOM 864 C C . TYR A 1 103 ? -13.655 5.976 -0.617 1.00 79.06 103 TYR A C 1
ATOM 866 O O . TYR A 1 103 ? -12.535 6.474 -0.519 1.00 79.06 103 TYR A O 1
ATOM 874 N N . SER A 1 104 ? -14.561 6.104 0.358 1.00 74.44 104 SER A N 1
ATOM 875 C CA . SER A 1 104 ? -14.214 6.566 1.706 1.00 74.44 104 SER A CA 1
ATOM 876 C C . SER A 1 104 ? -14.235 5.385 2.664 1.00 74.44 104 SER A C 1
ATOM 878 O O . SER A 1 104 ? -15.273 4.750 2.853 1.00 74.44 104 SER A O 1
ATOM 880 N N . GLY A 1 105 ? -13.125 5.106 3.350 1.00 68.38 105 GLY A N 1
ATOM 881 C CA . GLY A 1 105 ? -13.082 4.001 4.315 1.00 68.38 105 GLY A CA 1
ATOM 882 C C . GLY A 1 105 ? -14.040 4.198 5.494 1.00 68.38 105 GLY A C 1
ATOM 883 O O . GLY A 1 105 ? -14.377 3.248 6.195 1.00 68.38 105 GLY A O 1
ATOM 884 N N . SER A 1 106 ? -14.538 5.422 5.716 1.00 66.62 106 SER A N 1
ATOM 885 C CA . SER A 1 106 ? -15.591 5.646 6.704 1.00 66.62 106 SER A CA 1
ATOM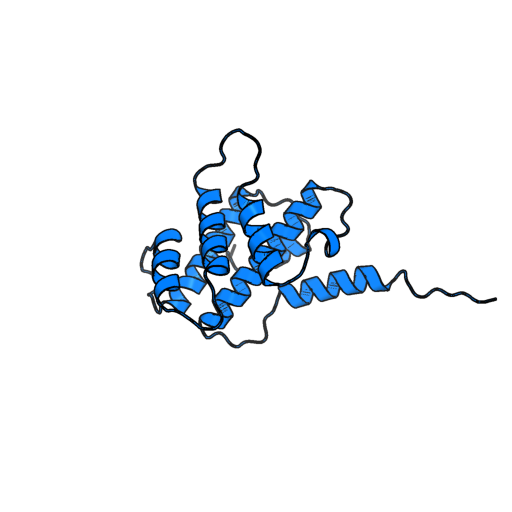 886 C C . SER A 1 106 ? -16.947 5.068 6.300 1.00 66.62 106 SER A C 1
ATOM 888 O O . SER A 1 106 ? -17.768 4.861 7.189 1.00 66.62 106 SER A O 1
ATOM 890 N N . GLN A 1 107 ? -17.180 4.873 5.001 1.00 68.50 107 GLN A N 1
ATOM 891 C CA . GLN A 1 107 ? -18.384 4.253 4.445 1.00 68.50 107 GLN A CA 1
ATOM 892 C C . GLN A 1 107 ? -18.251 2.729 4.418 1.00 68.50 107 GLN A C 1
ATOM 894 O O . GLN A 1 107 ? -19.233 2.044 4.654 1.00 68.50 107 GLN A O 1
ATOM 899 N N . LEU A 1 108 ? -17.036 2.218 4.189 1.00 71.31 108 LEU A N 1
ATOM 900 C CA . LEU A 1 108 ? -16.774 0.782 4.081 1.00 71.31 108 LEU A CA 1
ATOM 901 C C . LEU A 1 108 ? -16.786 0.055 5.438 1.00 71.31 108 LEU A C 1
ATOM 903 O O . LEU A 1 108 ? -17.243 -1.073 5.537 1.00 71.31 108 LEU A O 1
ATOM 907 N N . PHE A 1 109 ? -16.273 0.698 6.492 1.00 74.50 109 PHE A N 1
ATOM 908 C CA . PHE A 1 109 ? -16.130 0.078 7.812 1.00 74.50 109 PHE A CA 1
ATOM 909 C C . PHE A 1 109 ? -17.106 0.709 8.813 1.00 74.50 109 PHE A C 1
ATOM 911 O O . PHE A 1 109 ? -16.901 1.844 9.257 1.00 74.50 109 PHE A O 1
ATOM 918 N N . SER A 1 110 ? -18.157 -0.011 9.209 1.00 65.81 110 SER A N 1
ATOM 919 C CA . SER A 1 110 ? -19.216 0.473 10.116 1.00 65.81 110 SER A CA 1
ATOM 920 C C . SER A 1 110 ? -18.853 0.452 11.613 1.00 65.81 110 SER A C 1
ATOM 922 O O . SER A 1 110 ? -19.668 0.850 12.443 1.00 65.81 110 SER A O 1
ATOM 924 N N . ALA A 1 111 ? -17.628 0.050 11.979 1.00 66.69 111 ALA A N 1
ATOM 925 C CA . ALA A 1 111 ? -17.212 -0.111 13.374 1.00 66.69 111 ALA A CA 1
ATOM 926 C C . ALA A 1 111 ? -17.486 1.139 14.241 1.00 66.69 111 ALA A C 1
ATOM 928 O O . ALA A 1 111 ? -17.054 2.254 13.926 1.00 66.69 111 ALA A O 1
ATOM 929 N N . SER A 1 112 ? -18.165 0.926 15.373 1.00 68.75 112 SER A N 1
ATOM 930 C CA . SER A 1 112 ? -18.530 1.966 16.347 1.00 68.75 112 SER A CA 1
ATOM 931 C C . SER A 1 112 ? -17.310 2.552 17.065 1.00 68.75 112 SER A C 1
ATOM 933 O O . SER A 1 112 ? -17.279 3.735 17.413 1.00 68.75 112 SER A O 1
ATOM 935 N N . ASN A 1 113 ? -16.261 1.746 17.243 1.00 78.81 113 ASN A N 1
ATOM 936 C CA . ASN A 1 113 ? -15.000 2.183 17.821 1.00 78.81 113 ASN A CA 1
ATOM 937 C C . ASN A 1 113 ? -14.115 2.861 16.761 1.00 78.81 113 ASN A C 1
ATOM 939 O O . ASN A 1 113 ? -13.587 2.220 15.851 1.00 78.81 113 ASN A O 1
ATOM 943 N N . ILE A 1 114 ? -13.883 4.168 16.925 1.00 78.56 114 ILE A N 1
ATOM 944 C CA . ILE A 1 114 ? -13.073 4.975 16.002 1.00 78.56 114 ILE A CA 1
ATOM 945 C C . ILE A 1 114 ? -11.623 4.487 15.868 1.00 78.56 114 ILE A C 1
ATOM 947 O O . ILE A 1 114 ? -11.022 4.663 14.810 1.00 78.56 114 ILE A O 1
ATOM 951 N N . GLN A 1 115 ? -11.037 3.900 16.916 1.00 77.12 115 GLN A N 1
ATOM 952 C CA . GLN A 1 115 ? -9.666 3.385 16.864 1.00 77.12 115 GLN A CA 1
ATOM 953 C C . GLN A 1 115 ? -9.600 2.123 16.005 1.00 77.12 115 GLN A C 1
ATOM 955 O O . GLN A 1 115 ? -8.779 2.066 15.090 1.00 77.12 115 GLN A O 1
ATOM 960 N N . LEU A 1 116 ? -10.523 1.187 16.234 1.00 76.06 116 LEU A N 1
ATOM 961 C CA . LEU A 1 116 ? -10.645 -0.046 15.455 1.00 76.06 116 LEU A CA 1
ATOM 962 C C . LEU A 1 116 ? -10.953 0.260 13.983 1.00 76.06 116 LEU A C 1
ATOM 964 O O . LEU A 1 116 ? -10.253 -0.194 13.084 1.00 76.06 116 LEU A O 1
ATOM 968 N N . LYS A 1 117 ? -11.907 1.165 13.730 1.00 80.44 117 LYS A N 1
ATOM 969 C CA . LYS A 1 117 ? -12.239 1.643 12.380 1.00 80.44 117 LYS A CA 1
ATOM 970 C C . LYS A 1 117 ? -11.023 2.199 11.642 1.00 80.44 117 LYS A C 1
ATOM 972 O O . LYS A 1 117 ? -10.825 1.943 10.459 1.00 80.44 117 LYS A O 1
ATOM 977 N N . ARG A 1 118 ? -10.192 2.986 12.328 1.00 82.75 118 ARG A N 1
ATOM 978 C CA . ARG A 1 118 ? -8.961 3.535 11.746 1.00 82.75 118 ARG A CA 1
ATOM 979 C C . ARG A 1 118 ? -7.933 2.439 11.452 1.00 82.75 118 ARG A C 1
ATOM 981 O O . ARG A 1 118 ? -7.265 2.534 10.428 1.00 82.75 118 ARG A O 1
ATOM 988 N N . GLN A 1 119 ? -7.818 1.419 12.302 1.00 80.44 119 GLN A N 1
ATOM 989 C CA . GLN A 1 119 ? -6.954 0.263 12.045 1.00 80.44 119 GLN A CA 1
ATOM 990 C C . GLN A 1 119 ? -7.429 -0.537 10.828 1.00 80.44 119 GLN A C 1
ATOM 992 O O . GLN A 1 119 ? -6.618 -0.809 9.951 1.00 80.44 119 GLN A O 1
ATOM 997 N N . HIS A 1 120 ? -8.730 -0.809 10.694 1.00 80.88 120 HIS A N 1
ATOM 998 C CA . HIS A 1 120 ? -9.265 -1.505 9.516 1.00 80.88 120 HIS A CA 1
ATOM 999 C C . HIS A 1 120 ? -8.972 -0.743 8.222 1.00 80.88 120 HIS A C 1
ATOM 1001 O O . HIS A 1 120 ? -8.466 -1.319 7.262 1.00 80.88 120 HIS A O 1
ATOM 1007 N N . ARG A 1 121 ? -9.165 0.583 8.230 1.00 87.00 121 ARG A N 1
ATOM 1008 C CA . ARG A 1 121 ? -8.789 1.448 7.100 1.00 87.00 121 ARG A CA 1
ATOM 1009 C C . ARG A 1 121 ? -7.299 1.368 6.760 1.00 87.00 121 ARG A C 1
ATOM 1011 O O . ARG A 1 121 ? -6.949 1.342 5.585 1.00 87.00 121 ARG A O 1
ATOM 1018 N N . LEU A 1 122 ? -6.425 1.337 7.769 1.00 87.12 122 LEU A N 1
ATOM 1019 C CA . LEU A 1 122 ? -4.979 1.201 7.573 1.00 87.12 122 LEU A CA 1
ATOM 1020 C C . LEU A 1 122 ? -4.616 -0.120 6.908 1.00 87.12 122 LEU A C 1
ATOM 1022 O O . LEU A 1 122 ? -3.871 -0.128 5.931 1.00 87.12 122 LEU A O 1
ATOM 1026 N N . TYR A 1 123 ? -5.142 -1.215 7.443 1.00 85.50 123 TYR A N 1
ATOM 1027 C CA . TYR A 1 123 ? -4.858 -2.552 6.952 1.00 85.50 123 TYR A CA 1
ATOM 1028 C C . TYR A 1 123 ? -5.369 -2.731 5.526 1.00 85.50 123 TYR A C 1
ATOM 1030 O O . TYR A 1 123 ? -4.623 -3.180 4.659 1.00 85.50 123 TYR A O 1
ATOM 1038 N N . PHE A 1 124 ? -6.585 -2.270 5.245 1.00 87.06 124 PHE A N 1
ATOM 1039 C CA . PHE A 1 124 ? -7.155 -2.331 3.906 1.00 87.06 124 PHE A CA 1
ATOM 1040 C C . PHE A 1 124 ? -6.381 -1.485 2.888 1.00 87.06 124 PHE A C 1
ATOM 1042 O O . PHE A 1 124 ? -6.027 -1.980 1.821 1.00 87.06 124 PHE A O 1
ATOM 1049 N N . ALA A 1 125 ? -6.008 -0.249 3.242 1.00 91.31 125 ALA A N 1
ATOM 1050 C CA . ALA A 1 125 ? -5.149 0.574 2.388 1.00 91.31 125 ALA A CA 1
ATOM 1051 C C . ALA A 1 125 ? -3.792 -0.099 2.103 1.00 91.31 125 ALA A C 1
ATOM 1053 O O . ALA A 1 125 ? -3.272 -0.005 0.987 1.00 91.31 125 ALA A O 1
ATOM 1054 N N . TYR A 1 126 ? -3.234 -0.795 3.097 1.00 91.38 126 TYR A N 1
ATOM 1055 C CA . TYR A 1 126 ? -2.014 -1.581 2.946 1.00 91.38 126 TYR A CA 1
ATOM 1056 C C . TYR A 1 126 ? -2.173 -2.756 1.979 1.00 91.38 126 TYR A C 1
ATOM 1058 O O . TYR A 1 126 ? -1.344 -2.886 1.081 1.00 91.38 126 TYR A O 1
ATOM 1066 N N . MET A 1 127 ? -3.242 -3.547 2.096 1.00 89.62 127 MET A N 1
ATOM 1067 C CA . MET A 1 127 ? -3.505 -4.664 1.181 1.00 89.62 127 MET A CA 1
ATOM 1068 C C . MET A 1 127 ? -3.633 -4.189 -0.264 1.00 89.62 127 MET A C 1
ATOM 1070 O O . MET A 1 127 ? -2.914 -4.691 -1.120 1.00 89.62 127 MET A O 1
ATOM 1074 N N . LEU A 1 128 ? -4.412 -3.133 -0.511 1.00 91.81 128 LEU A N 1
ATOM 1075 C CA . LEU A 1 128 ? -4.540 -2.536 -1.847 1.00 91.81 128 LEU A CA 1
ATOM 1076 C C . LEU A 1 128 ? -3.197 -2.042 -2.401 1.00 91.81 128 LEU A C 1
ATOM 1078 O O . LEU A 1 128 ? -2.916 -2.143 -3.592 1.00 91.81 128 LEU A O 1
ATOM 1082 N N . THR A 1 129 ? -2.346 -1.491 -1.535 1.00 94.31 129 THR A N 1
ATOM 1083 C CA . THR A 1 129 ? -1.012 -1.031 -1.937 1.00 94.31 129 THR A CA 1
ATOM 1084 C C . THR A 1 129 ? -0.100 -2.199 -2.293 1.00 94.31 129 THR A C 1
ATOM 1086 O O . THR A 1 129 ? 0.641 -2.118 -3.270 1.00 94.31 129 THR A O 1
ATOM 1089 N N . TRP A 1 130 ? -0.135 -3.267 -1.497 1.00 93.50 130 TRP A N 1
ATOM 1090 C CA . TRP A 1 130 ? 0.649 -4.471 -1.734 1.00 93.50 130 TRP A CA 1
ATOM 1091 C C . TRP A 1 130 ? 0.218 -5.173 -3.025 1.00 93.50 130 TRP A C 1
ATOM 1093 O O . TRP A 1 130 ? 1.075 -5.446 -3.862 1.00 93.50 130 TRP A O 1
ATOM 1103 N N . GLU A 1 131 ? -1.088 -5.372 -3.226 1.00 92.00 131 GLU A N 1
ATOM 1104 C CA . GLU A 1 131 ? -1.663 -5.947 -4.449 1.00 92.00 131 GLU A CA 1
ATOM 1105 C C . GLU A 1 131 ? -1.269 -5.128 -5.678 1.00 92.00 131 GLU A C 1
ATOM 1107 O O . GLU A 1 131 ? -0.796 -5.676 -6.669 1.00 92.00 131 GLU A O 1
ATOM 1112 N N . HIS A 1 132 ? -1.383 -3.800 -5.600 1.00 93.31 132 HIS A N 1
ATOM 1113 C CA . HIS A 1 132 ? -1.031 -2.943 -6.725 1.00 93.31 132 HIS A CA 1
ATOM 1114 C C . HIS A 1 132 ? 0.468 -2.989 -7.053 1.00 93.31 132 HIS A C 1
ATOM 1116 O O . HIS A 1 132 ? 0.829 -3.060 -8.224 1.00 93.31 132 HIS A O 1
ATOM 1122 N N . LEU A 1 133 ? 1.354 -2.984 -6.044 1.00 94.31 133 LEU A N 1
ATOM 1123 C CA . LEU A 1 133 ? 2.796 -3.149 -6.275 1.00 94.31 133 LEU A CA 1
ATOM 1124 C C . LEU A 1 133 ? 3.126 -4.506 -6.899 1.00 94.31 133 LEU A C 1
ATOM 1126 O O . LEU A 1 133 ? 4.000 -4.589 -7.757 1.00 94.31 133 LEU A O 1
ATOM 1130 N N . ARG A 1 134 ? 2.431 -5.553 -6.460 1.00 92.25 134 ARG A N 1
ATOM 1131 C CA . ARG A 1 134 ? 2.590 -6.908 -6.969 1.00 92.25 134 ARG A CA 1
ATOM 1132 C C . ARG A 1 134 ? 2.150 -7.014 -8.432 1.00 92.25 134 ARG A C 1
ATOM 1134 O O . ARG A 1 134 ? 2.906 -7.540 -9.246 1.00 92.25 134 ARG A O 1
ATOM 1141 N N . TYR A 1 135 ? 1.000 -6.434 -8.766 1.00 92.69 135 TYR A N 1
ATOM 1142 C CA . TYR A 1 135 ? 0.489 -6.337 -10.132 1.00 92.69 135 TYR A CA 1
ATOM 1143 C C . TYR A 1 135 ? 1.477 -5.617 -11.059 1.00 92.69 135 TYR A C 1
ATOM 1145 O O . TYR A 1 135 ? 1.896 -6.174 -12.069 1.00 92.69 135 TYR A O 1
ATOM 1153 N N . ILE A 1 136 ? 1.955 -4.418 -10.694 1.00 93.25 136 ILE A N 1
ATOM 1154 C CA . ILE A 1 136 ? 2.902 -3.687 -11.558 1.00 93.25 136 ILE A CA 1
ATOM 1155 C C . ILE A 1 136 ? 4.275 -4.368 -11.662 1.00 93.25 136 ILE A C 1
ATOM 1157 O O . ILE A 1 136 ? 5.026 -4.070 -12.590 1.00 93.25 136 ILE A O 1
ATOM 1161 N N . ALA A 1 137 ? 4.610 -5.267 -10.728 1.00 92.06 137 ALA A N 1
ATOM 1162 C CA . ALA A 1 137 ? 5.791 -6.124 -10.799 1.00 92.06 137 ALA A CA 1
ATOM 1163 C C . ALA A 1 137 ? 5.623 -7.318 -11.763 1.00 92.06 137 ALA A C 1
ATOM 1165 O O . ALA A 1 137 ? 6.582 -8.058 -11.966 1.00 92.06 137 ALA A O 1
ATOM 1166 N N . GLY A 1 138 ? 4.445 -7.497 -12.373 1.00 88.31 138 GLY A N 1
ATOM 1167 C CA . GLY A 1 138 ? 4.156 -8.570 -13.331 1.00 88.31 138 GLY A CA 1
ATOM 1168 C C . GLY A 1 138 ? 3.704 -9.883 -12.690 1.00 88.31 138 GLY A C 1
ATOM 1169 O O . GLY A 1 138 ? 3.795 -10.934 -13.320 1.00 88.31 138 GLY A O 1
ATOM 1170 N N . ASN A 1 139 ? 3.253 -9.848 -11.433 1.00 85.88 139 ASN A N 1
ATOM 1171 C CA . ASN A 1 139 ? 2.565 -10.982 -10.823 1.00 85.88 139 ASN A CA 1
ATOM 1172 C C . ASN A 1 139 ? 1.069 -10.888 -11.157 1.00 85.88 139 ASN A C 1
ATOM 1174 O O . ASN A 1 139 ? 0.325 -10.190 -10.472 1.00 85.88 139 ASN A O 1
ATOM 1178 N N . ASP A 1 140 ? 0.659 -11.595 -12.209 1.00 73.00 140 ASP A N 1
ATOM 1179 C CA . ASP A 1 140 ? -0.714 -11.604 -12.737 1.00 73.00 140 ASP A CA 1
ATOM 1180 C C . ASP A 1 140 ? -1.587 -12.717 -12.124 1.00 73.00 140 ASP A C 1
ATOM 1182 O O . ASP A 1 140 ? -2.436 -13.295 -12.803 1.00 73.00 140 ASP A O 1
ATOM 1186 N N . ASP A 1 141 ? -1.350 -13.107 -10.870 1.00 75.19 141 ASP A N 1
ATOM 1187 C CA . ASP A 1 141 ? -2.181 -14.126 -10.229 1.00 75.19 141 ASP A CA 1
ATOM 1188 C C . ASP A 1 141 ? -3.471 -13.535 -9.641 1.00 75.19 141 ASP A C 1
ATOM 1190 O O . ASP A 1 141 ? -3.532 -12.376 -9.238 1.00 75.19 141 ASP A O 1
ATOM 1194 N N . ASP A 1 142 ? -4.511 -14.366 -9.537 1.00 74.00 142 ASP A N 1
ATOM 1195 C CA . ASP A 1 142 ? -5.839 -13.963 -9.043 1.00 74.00 142 ASP A CA 1
ATOM 1196 C C . ASP A 1 142 ? -5.884 -13.708 -7.519 1.00 74.00 142 ASP A C 1
ATOM 1198 O O . ASP A 1 142 ? -6.959 -13.583 -6.927 1.00 74.00 142 ASP A O 1
ATOM 1202 N N . TYR A 1 143 ? -4.734 -13.667 -6.838 1.00 80.00 143 TYR A N 1
ATOM 1203 C CA . TYR A 1 143 ? -4.692 -13.514 -5.387 1.00 80.00 143 TYR A CA 1
ATOM 1204 C C . TYR A 1 143 ? -4.970 -12.065 -4.978 1.00 80.00 143 TYR A C 1
ATOM 1206 O O . TYR A 1 143 ? -4.081 -11.209 -4.977 1.00 80.00 143 TYR A O 1
ATOM 1214 N N . SER A 1 144 ? -6.223 -11.819 -4.588 1.00 82.50 144 SER A N 1
ATOM 1215 C CA . SER A 1 144 ? -6.713 -10.528 -4.111 1.00 82.50 144 SER A CA 1
ATOM 1216 C C . SER A 1 144 ? -7.293 -10.628 -2.688 1.00 82.50 144 SER A C 1
ATOM 1218 O O . SER A 1 144 ? -8.512 -10.743 -2.514 1.00 82.50 144 SER A O 1
ATOM 1220 N N . PRO A 1 145 ? -6.452 -10.563 -1.639 1.00 82.75 145 PRO A N 1
ATOM 1221 C CA . PRO A 1 145 ? -6.905 -10.486 -0.245 1.00 82.75 145 PRO A CA 1
ATOM 1222 C C . PRO A 1 145 ? -7.873 -9.319 0.030 1.00 82.75 145 PRO A C 1
ATOM 1224 O O . PRO A 1 145 ? -8.730 -9.425 0.908 1.00 82.75 145 PRO A O 1
ATOM 1227 N N . SER A 1 146 ? -7.777 -8.201 -0.701 1.00 83.50 146 SER A N 1
ATOM 1228 C CA . SER A 1 146 ? -8.714 -7.082 -0.549 1.00 83.50 146 SER A CA 1
ATOM 1229 C C . SER A 1 146 ? -10.127 -7.449 -1.010 1.00 83.50 146 SER A C 1
ATOM 1231 O O . SER A 1 146 ? -11.099 -7.035 -0.374 1.00 83.50 146 SER A O 1
ATOM 1233 N N . SER A 1 147 ? -10.248 -8.278 -2.052 1.00 82.50 147 SER A N 1
ATOM 1234 C CA . SER A 1 147 ? -11.532 -8.771 -2.560 1.00 82.50 147 SER A CA 1
ATOM 1235 C C . SER A 1 147 ? -12.231 -9.683 -1.556 1.00 82.50 147 SER A C 1
ATOM 1237 O O . SER A 1 147 ? -13.439 -9.558 -1.357 1.00 82.50 147 SER A O 1
ATOM 1239 N N . GLU A 1 148 ? -11.481 -10.546 -0.864 1.00 78.12 148 GLU A N 1
ATOM 1240 C CA . GLU A 1 148 ? -12.033 -11.388 0.205 1.00 78.12 148 GLU A CA 1
ATOM 1241 C C . GLU A 1 148 ? -12.640 -10.534 1.321 1.00 78.12 148 GLU A C 1
ATOM 1243 O O . GLU A 1 148 ? -13.777 -10.752 1.735 1.00 78.12 148 GLU A O 1
ATOM 1248 N N . ILE A 1 149 ? -11.928 -9.496 1.753 1.00 75.69 149 ILE A N 1
ATOM 1249 C CA . ILE A 1 149 ? -12.398 -8.609 2.821 1.00 75.69 149 ILE A CA 1
ATOM 1250 C C . ILE A 1 149 ? -13.625 -7.821 2.376 1.00 75.69 149 ILE A C 1
ATOM 1252 O O . ILE A 1 149 ? -14.589 -7.706 3.126 1.00 75.69 149 ILE A O 1
ATOM 1256 N N . LEU A 1 150 ? -13.638 -7.304 1.147 1.00 76.25 150 LEU A N 1
ATOM 1257 C CA . LEU A 1 150 ? -14.825 -6.642 0.606 1.00 76.25 150 LEU A CA 1
ATOM 1258 C C . LEU A 1 150 ? -16.031 -7.589 0.555 1.00 76.25 150 LEU A C 1
ATOM 1260 O O . LEU A 1 150 ? -17.149 -7.163 0.852 1.00 76.25 150 LEU A O 1
ATOM 1264 N N . SER A 1 151 ? -15.816 -8.866 0.230 1.00 71.38 151 SER A N 1
ATOM 1265 C CA . SER A 1 151 ? -16.884 -9.866 0.233 1.00 71.38 151 SER A CA 1
ATOM 1266 C C . SER A 1 151 ? -17.451 -10.090 1.641 1.00 71.38 151 SER A C 1
ATOM 1268 O O . SER A 1 151 ? -18.665 -10.018 1.809 1.00 71.38 151 SER A O 1
ATOM 1270 N N . GLU A 1 152 ? -16.600 -10.208 2.665 1.00 67.25 152 GLU A N 1
ATOM 1271 C CA . GLU A 1 152 ? -17.015 -10.348 4.070 1.00 67.25 152 GLU A CA 1
ATOM 1272 C C . GLU A 1 152 ? -17.805 -9.114 4.557 1.00 67.25 152 GLU A C 1
ATOM 1274 O O . GLU A 1 152 ? -18.856 -9.251 5.183 1.00 67.25 152 GLU A O 1
ATOM 1279 N N . TYR A 1 153 ? -17.366 -7.896 4.211 1.00 63.31 153 TYR A N 1
ATOM 1280 C CA . TYR A 1 153 ? -18.070 -6.661 4.594 1.00 63.31 153 TYR A CA 1
ATOM 1281 C C . TYR A 1 153 ? -19.383 -6.439 3.830 1.00 63.31 153 TYR A C 1
ATOM 1283 O O . TYR A 1 153 ? -20.341 -5.921 4.400 1.00 63.31 153 TYR A O 1
ATOM 1291 N N . SER A 1 154 ? -19.459 -6.828 2.554 1.00 59.59 154 SER A N 1
ATOM 1292 C CA . SER A 1 154 ? -20.716 -6.767 1.791 1.00 59.59 154 SER A CA 1
ATOM 1293 C C . SER A 1 154 ? -21.740 -7.797 2.278 1.00 59.59 154 SER A C 1
ATOM 1295 O O . SER A 1 154 ? -22.932 -7.493 2.335 1.00 59.59 154 SER A O 1
ATOM 1297 N N . GLN A 1 155 ? -21.290 -8.978 2.714 1.00 56.00 155 GLN A N 1
ATOM 1298 C CA . GLN A 1 155 ? -22.138 -9.986 3.356 1.00 56.00 155 GLN A CA 1
ATOM 1299 C C . GLN A 1 155 ? -22.652 -9.506 4.721 1.00 56.00 155 GLN A C 1
ATOM 1301 O O . GLN A 1 155 ? -23.853 -9.546 4.968 1.00 56.00 155 GLN A O 1
ATOM 1306 N N . ALA A 1 156 ? -21.790 -8.903 5.545 1.00 53.22 156 ALA A N 1
ATOM 1307 C CA . ALA A 1 156 ? -22.183 -8.302 6.825 1.00 53.22 156 ALA A CA 1
ATOM 1308 C C . ALA A 1 156 ? -23.180 -7.126 6.702 1.00 53.22 156 ALA A C 1
ATOM 1310 O O . ALA A 1 156 ? -23.764 -6.699 7.697 1.00 53.22 156 ALA A O 1
ATOM 1311 N N . HIS A 1 157 ? -23.363 -6.567 5.502 1.00 48.22 157 HIS A N 1
ATOM 1312 C CA . HIS A 1 157 ? -24.326 -5.498 5.214 1.00 48.22 157 HIS A CA 1
ATOM 1313 C C . HIS A 1 157 ? -25.518 -5.945 4.362 1.00 48.22 157 HIS A C 1
ATOM 1315 O O . HIS A 1 157 ? -26.399 -5.132 4.102 1.00 48.22 157 HIS A O 1
ATOM 1321 N N . SER A 1 158 ? -25.575 -7.212 3.944 1.00 42.59 158 SER A N 1
ATOM 1322 C CA . SER A 1 158 ? -26.701 -7.765 3.177 1.00 42.59 158 SER A CA 1
ATOM 1323 C C . SER A 1 158 ? -27.642 -8.647 4.003 1.00 42.59 158 SER A C 1
ATOM 1325 O O . SER A 1 158 ? -28.687 -9.038 3.491 1.00 42.59 158 SER A O 1
ATOM 1327 N N . GLU A 1 159 ? -27.341 -8.902 5.281 1.00 40.66 159 GLU A N 1
ATOM 1328 C CA . GLU A 1 159 ? -28.222 -9.671 6.177 1.00 40.66 159 GLU A CA 1
ATOM 1329 C C . GLU A 1 159 ? -29.334 -8.848 6.864 1.00 40.66 159 GLU A C 1
ATOM 1331 O O . GLU A 1 159 ? -30.202 -9.447 7.489 1.00 40.66 159 GLU A O 1
ATOM 1336 N N . ASP A 1 160 ? -29.387 -7.516 6.702 1.00 44.12 160 ASP A N 1
ATOM 1337 C CA . ASP A 1 160 ? -30.397 -6.660 7.368 1.00 44.12 160 ASP A CA 1
ATOM 1338 C C . ASP A 1 160 ? -31.430 -5.997 6.429 1.00 44.12 160 ASP A C 1
ATOM 1340 O O . ASP A 1 160 ? -32.345 -5.336 6.917 1.00 44.12 160 ASP A O 1
ATOM 1344 N N . ASP A 1 161 ? -31.348 -6.171 5.102 1.00 41.75 161 ASP A N 1
ATOM 1345 C CA . ASP A 1 161 ? -32.179 -5.384 4.162 1.00 41.75 161 ASP A CA 1
ATOM 1346 C C . ASP A 1 161 ? -33.315 -6.147 3.455 1.00 41.75 161 ASP A C 1
ATOM 1348 O O . ASP A 1 161 ? -34.025 -5.570 2.628 1.00 41.75 161 ASP A O 1
ATOM 1352 N N . HIS A 1 162 ? -33.582 -7.410 3.804 1.00 43.47 162 HIS A N 1
ATOM 1353 C CA . HIS A 1 162 ? -34.725 -8.149 3.248 1.00 43.47 162 HIS A CA 1
ATOM 1354 C C . HIS A 1 162 ? -35.480 -8.987 4.287 1.00 43.47 162 HIS A C 1
ATOM 1356 O O . HIS A 1 162 ? -35.597 -10.201 4.153 1.00 43.47 162 HIS A O 1
ATOM 1362 N N . ASP A 1 163 ? -36.091 -8.318 5.265 1.00 39.84 163 ASP A N 1
ATOM 1363 C CA . ASP A 1 163 ? -37.335 -8.816 5.863 1.00 39.84 163 ASP A CA 1
ATOM 1364 C C . ASP A 1 163 ? -38.439 -7.763 5.708 1.00 39.84 163 ASP A C 1
ATOM 1366 O O . ASP A 1 163 ? -38.936 -7.160 6.660 1.00 39.84 163 ASP A O 1
ATOM 1370 N N . HIS A 1 164 ? -38.832 -7.524 4.452 1.00 40.78 164 HIS A N 1
ATOM 1371 C CA . HIS A 1 164 ? -40.183 -7.047 4.176 1.00 40.78 164 HIS A CA 1
ATOM 1372 C C . HIS A 1 164 ? -41.141 -8.216 4.409 1.00 40.78 164 HIS A C 1
ATOM 1374 O O . HIS A 1 164 ? -41.615 -8.869 3.480 1.00 40.78 164 HIS A O 1
ATOM 1380 N N . SER A 1 165 ? -41.414 -8.471 5.685 1.00 41.69 165 SER A N 1
ATOM 1381 C CA . SER A 1 165 ? -42.608 -9.176 6.120 1.00 41.69 165 SER A CA 1
ATOM 1382 C C . SER A 1 165 ? -43.820 -8.301 5.787 1.00 41.69 165 SER A C 1
ATOM 1384 O O . SER A 1 165 ? -44.299 -7.514 6.602 1.00 41.69 165 SER A O 1
ATOM 1386 N N . GLU A 1 166 ? -44.314 -8.403 4.553 1.00 37.09 166 GLU A N 1
ATOM 1387 C CA . GLU A 1 166 ? -45.662 -7.935 4.237 1.00 37.09 166 GLU A CA 1
ATOM 1388 C C . GLU A 1 166 ? -46.671 -9.008 4.664 1.00 37.09 166 GLU A C 1
ATOM 1390 O O . GLU A 1 166 ? -46.787 -10.081 4.065 1.00 37.09 166 GLU A O 1
ATOM 1395 N N . MET A 1 167 ? -47.341 -8.692 5.775 1.00 36.44 167 MET A N 1
ATOM 1396 C CA . MET A 1 167 ? -48.703 -9.127 6.094 1.00 36.44 167 MET A CA 1
ATOM 1397 C C . MET A 1 167 ? -49.699 -8.677 5.025 1.00 36.44 167 MET A C 1
ATOM 1399 O O . MET A 1 167 ? -49.510 -7.568 4.477 1.00 36.44 167 MET A O 1
#

Foldseek 3Di:
DDLDVVVVLVCVVVLPDDDVLVVLVSLLLLLVVLLCLLVVHDPPDDDHLVRSLVVNVVVPDPLDDPLLSVLSVLSSVQNPDPDPDDDNSNVSSLVSLCVVVVHDLCVQDVDPDPVSSVVNSSVLSSQSSSVSSNVSSVNPDPDRSNVVVSVVSVVVVPPPDDPPPDD

Radius of gyration: 17.43 Å; chains: 1; bounding box: 70×34×37 Å

pLDDT: mean 77.93, std 16.21, range [36.44, 95.19]

Secondary structure (DSSP, 8-state):
----HHHHHHHHHTT----HHHHHHHHHHHHHHHHHHHHT--TTS---HHHHHHHHTTS--TT--HHHHHHHHHHHHHTT---SSS--HHHHHHHHHHHHHT--HHHH---SSHHHHHHHHHHHHHHHHHHHHHHHTT------HHHHHHHHHHHTTTSSS------